Protein AF-A0A9E0BFS3-F1 (afdb_monomer_lite)

Radius of gyration: 20.6 Å; chains: 1; bounding box: 38×28×63 Å

Sequence (118 aa):
MRILHRYLGYFLTGMMAVYAVTGFIMTFRDTNFLKFDKTWERTVEPNLPGSALGEAIEQRRLKVTREDSTTIYFDNGQYDKASGKATFTTKEWPAYIEKLTDLHTSRTADPLFFMNVF

pLDDT: mean 89.1, std 5.03, range [60.28, 95.81]

Foldseek 3Di:
DVVVVVVVVVVVVVLVVLLVVLVVVVVQVVDLPQWDKDKDKDAFAAQDDQVCVCVRVVNPPWDFPDDDPAKTDTPFWIAGRHRSITIGIDTDHPPVSVVSNCLCVPDPVDPNVVSNVD

Secondary structure (DSSP, 8-state):
-HHHHHHHHHHHHHHHHHHHHHHHHHHTTTS-TT-EEEEEEEE--TT--HHHHHHHTT-TT--EEEE-SSEEEETTEEEETTT-EEEEEEEE--HHHHHHHHHHT--TTSTTGGGG--

Structure (mmCIF, N/CA/C/O backbone):
data_AF-A0A9E0BFS3-F1
#
_entry.id   AF-A0A9E0BFS3-F1
#
loop_
_atom_site.group_PDB
_atom_site.id
_atom_site.type_symbol
_atom_site.label_atom_id
_atom_site.label_alt_id
_atom_site.label_comp_id
_atom_site.label_asym_id
_atom_site.label_entity_id
_atom_site.label_seq_id
_atom_site.pdbx_PDB_ins_code
_atom_site.Cartn_x
_atom_site.Cartn_y
_atom_site.Cartn_z
_atom_site.occupancy
_atom_site.B_iso_or_equiv
_atom_site.auth_seq_id
_atom_site.auth_comp_id
_atom_site.auth_asym_id
_atom_site.auth_atom_id
_atom_site.pdbx_PDB_model_num
ATOM 1 N N . MET A 1 1 ? 20.248 12.381 -36.031 1.00 76.00 1 MET A N 1
ATOM 2 C CA . MET A 1 1 ? 18.834 11.932 -36.073 1.00 76.00 1 MET A CA 1
ATOM 3 C C . MET A 1 1 ? 18.650 10.422 -35.859 1.00 76.00 1 MET A C 1
ATOM 5 O O . MET A 1 1 ? 17.941 10.061 -34.933 1.00 76.00 1 MET A O 1
ATOM 9 N N . ARG A 1 2 ? 19.303 9.518 -36.616 1.00 88.88 2 ARG A N 1
ATOM 10 C CA . ARG A 1 2 ? 19.082 8.049 -36.508 1.00 88.88 2 ARG A CA 1
ATOM 11 C C . ARG A 1 2 ? 19.434 7.421 -35.147 1.00 88.88 2 ARG A C 1
ATOM 13 O O . ARG A 1 2 ? 18.714 6.552 -34.671 1.00 88.88 2 ARG A O 1
ATOM 20 N N . ILE A 1 3 ? 20.526 7.860 -34.519 1.00 93.88 3 ILE A N 1
ATOM 21 C CA . ILE A 1 3 ? 20.961 7.354 -33.203 1.00 93.88 3 ILE A CA 1
ATOM 22 C C . ILE A 1 3 ? 19.972 7.768 -32.104 1.00 93.88 3 ILE A C 1
ATOM 24 O O . ILE A 1 3 ? 19.563 6.928 -31.310 1.00 93.88 3 ILE A O 1
ATOM 28 N N . LEU A 1 4 ? 19.535 9.033 -32.116 1.00 93.88 4 LEU A N 1
ATOM 29 C CA . LEU A 1 4 ? 18.549 9.556 -31.168 1.00 93.88 4 LEU A CA 1
ATOM 30 C C . LEU A 1 4 ? 17.212 8.813 -31.281 1.00 93.88 4 LEU A C 1
ATOM 32 O O . LEU A 1 4 ? 16.691 8.361 -30.271 1.00 93.88 4 LEU A O 1
ATOM 36 N N . HIS A 1 5 ? 16.702 8.617 -32.504 1.00 94.50 5 HIS A N 1
ATOM 37 C CA . HIS A 1 5 ? 15.469 7.858 -32.736 1.00 94.50 5 HIS A CA 1
ATOM 38 C C . HIS A 1 5 ? 15.556 6.428 -32.187 1.00 94.50 5 HIS A C 1
ATOM 40 O O . HIS A 1 5 ? 14.609 5.940 -31.584 1.00 94.50 5 HIS A O 1
ATOM 46 N N . ARG A 1 6 ? 16.708 5.767 -32.344 1.00 94.75 6 ARG A N 1
ATOM 47 C CA . ARG A 1 6 ? 16.920 4.413 -31.826 1.00 94.75 6 ARG A CA 1
ATOM 48 C C . ARG A 1 6 ? 16.928 4.369 -30.295 1.00 94.75 6 ARG A C 1
ATOM 50 O O . ARG A 1 6 ? 16.275 3.505 -29.724 1.00 94.75 6 ARG A O 1
ATOM 57 N N . TYR A 1 7 ? 17.636 5.287 -29.635 1.00 95.81 7 TYR A N 1
ATOM 58 C CA . TYR A 1 7 ? 17.637 5.352 -28.168 1.00 95.81 7 TYR A CA 1
ATOM 59 C C . TYR A 1 7 ? 16.266 5.713 -27.606 1.00 95.81 7 TYR A C 1
ATOM 61 O O . TYR A 1 7 ? 15.835 5.104 -26.632 1.00 95.81 7 TYR A O 1
ATOM 69 N N . LEU A 1 8 ? 15.555 6.625 -28.269 1.00 92.75 8 LEU A N 1
ATOM 70 C CA . LEU A 1 8 ? 14.176 6.941 -27.932 1.00 92.75 8 LEU A CA 1
ATOM 71 C C . LEU A 1 8 ? 13.276 5.706 -28.101 1.00 92.75 8 LEU A C 1
ATOM 73 O O . LEU A 1 8 ? 12.537 5.365 -27.190 1.00 92.75 8 LEU A O 1
ATOM 77 N N . GLY A 1 9 ? 13.403 4.969 -29.207 1.00 92.50 9 GLY A N 1
ATOM 78 C CA . GLY A 1 9 ? 12.656 3.729 -29.433 1.00 92.50 9 GLY A CA 1
ATOM 79 C C . GLY A 1 9 ? 12.899 2.662 -28.360 1.00 92.50 9 GLY A C 1
ATOM 80 O O . GLY A 1 9 ? 11.944 2.059 -27.873 1.00 92.50 9 GLY A O 1
ATOM 81 N N . TYR A 1 10 ? 14.151 2.454 -27.937 1.00 94.50 10 TYR A N 1
ATOM 82 C CA . TYR A 1 10 ? 14.460 1.537 -26.831 1.00 94.50 10 TYR A CA 1
ATOM 83 C C . TYR A 1 10 ? 13.859 2.000 -25.504 1.00 94.50 10 TYR A C 1
ATOM 85 O O . TYR A 1 10 ? 13.322 1.176 -24.765 1.00 94.50 10 TYR A O 1
ATOM 93 N N . PHE A 1 11 ? 13.903 3.305 -25.227 1.00 91.69 11 PHE A N 1
ATOM 94 C CA . PHE A 1 11 ? 13.288 3.884 -24.038 1.00 91.69 11 PHE A CA 1
ATOM 95 C C . PHE A 1 11 ? 11.770 3.647 -24.015 1.00 91.69 11 PHE A C 1
ATOM 97 O O . PHE A 1 11 ? 11.266 3.072 -23.051 1.00 91.69 11 PHE A O 1
ATOM 104 N N . LEU A 1 12 ? 11.059 3.981 -25.100 1.00 90.69 12 LEU A N 1
ATOM 105 C CA . LEU A 1 12 ? 9.610 3.756 -25.199 1.00 90.69 12 LEU A CA 1
ATOM 106 C C . LEU A 1 12 ? 9.254 2.270 -25.096 1.00 90.69 12 LEU A C 1
ATOM 108 O O . LEU A 1 12 ? 8.293 1.914 -24.423 1.00 90.69 12 LEU A O 1
ATOM 112 N N . THR A 1 13 ? 10.035 1.387 -25.722 1.00 93.06 13 THR A N 1
ATOM 113 C CA . THR A 1 13 ? 9.778 -0.062 -25.655 1.00 93.06 13 THR A CA 1
ATOM 114 C C . THR A 1 13 ? 9.898 -0.583 -24.222 1.00 93.06 13 THR A C 1
ATOM 116 O O . THR A 1 13 ? 9.044 -1.343 -23.769 1.00 93.06 13 THR A O 1
ATOM 119 N N . GLY A 1 14 ? 10.931 -0.162 -23.484 1.00 91.25 14 GLY A N 1
ATOM 120 C CA . GLY A 1 14 ? 11.102 -0.551 -22.082 1.00 91.25 14 GLY A CA 1
ATOM 121 C C . GLY A 1 14 ? 9.976 -0.024 -21.191 1.00 91.25 14 GLY A C 1
ATOM 122 O O . GLY A 1 14 ? 9.461 -0.743 -20.340 1.00 91.25 14 GLY A O 1
ATOM 123 N N . MET A 1 15 ? 9.545 1.206 -21.435 1.00 89.56 15 MET A N 1
ATOM 124 C CA . MET A 1 15 ? 8.448 1.841 -20.715 1.00 89.56 15 MET A CA 1
ATOM 125 C C . MET A 1 15 ? 7.104 1.142 -20.962 1.00 89.56 15 MET A C 1
ATOM 127 O O . MET A 1 15 ? 6.400 0.807 -20.010 1.00 89.56 15 MET A O 1
ATOM 131 N N . MET A 1 16 ? 6.807 0.803 -22.219 1.00 90.81 16 MET A N 1
ATOM 132 C CA . MET A 1 16 ? 5.640 -0.003 -22.583 1.00 90.81 16 MET A CA 1
ATOM 133 C C . MET A 1 16 ? 5.671 -1.393 -21.945 1.00 90.81 16 MET A C 1
ATOM 135 O O . MET A 1 16 ? 4.639 -1.887 -21.493 1.00 90.81 16 MET A O 1
ATOM 139 N N . ALA A 1 17 ? 6.846 -2.021 -21.853 1.00 92.19 17 ALA A N 1
ATOM 140 C CA . ALA A 1 17 ? 6.987 -3.302 -21.168 1.00 92.19 17 ALA A CA 1
ATOM 141 C C . ALA A 1 17 ? 6.639 -3.188 -19.673 1.00 92.19 17 ALA A C 1
ATOM 143 O O . ALA A 1 17 ? 5.901 -4.026 -19.154 1.00 92.19 17 ALA A O 1
ATOM 144 N N . VAL A 1 18 ? 7.101 -2.132 -18.990 1.00 90.88 18 VAL A N 1
ATOM 145 C CA . VAL A 1 18 ? 6.713 -1.855 -17.596 1.00 90.88 18 VAL A CA 1
ATOM 146 C C . VAL A 1 18 ? 5.202 -1.659 -17.490 1.00 90.88 18 VAL A C 1
ATOM 148 O O . VAL A 1 18 ? 4.582 -2.254 -16.608 1.00 90.88 18 VAL A O 1
ATOM 151 N N . TYR A 1 19 ? 4.595 -0.890 -18.398 1.00 90.69 19 TYR A N 1
ATOM 152 C CA . TYR A 1 19 ? 3.155 -0.624 -18.390 1.00 90.69 19 TYR A CA 1
ATOM 153 C C . TYR A 1 19 ? 2.326 -1.900 -18.594 1.00 90.69 19 TYR A C 1
ATOM 155 O O . TYR A 1 19 ? 1.368 -2.146 -17.864 1.00 90.69 19 TYR A O 1
ATOM 163 N N . ALA A 1 20 ? 2.737 -2.771 -19.517 1.00 92.94 20 ALA A N 1
ATOM 164 C CA . ALA A 1 20 ? 2.080 -4.053 -19.755 1.00 92.94 20 ALA A CA 1
ATOM 165 C C . ALA A 1 20 ? 2.170 -4.989 -18.536 1.00 92.94 20 ALA A C 1
ATOM 167 O O . ALA A 1 20 ? 1.163 -5.562 -18.117 1.00 92.94 20 ALA A O 1
ATOM 168 N N . VAL A 1 21 ? 3.357 -5.117 -17.929 1.00 94.00 21 VAL A N 1
ATOM 169 C CA . VAL A 1 21 ? 3.564 -5.966 -16.741 1.00 94.00 21 VAL A CA 1
ATOM 170 C C . VAL A 1 21 ? 2.771 -5.443 -15.544 1.00 94.00 21 VAL A C 1
ATOM 172 O O . VAL A 1 21 ? 2.107 -6.211 -14.851 1.00 94.00 21 VAL A O 1
ATOM 175 N N . THR A 1 22 ? 2.802 -4.134 -15.305 1.00 93.62 22 THR A N 1
ATOM 176 C CA . THR A 1 22 ? 2.063 -3.510 -14.198 1.00 93.62 22 THR A CA 1
ATOM 177 C C . THR A 1 22 ? 0.554 -3.571 -14.415 1.00 93.62 22 THR A C 1
ATOM 179 O O . THR A 1 22 ? -0.168 -3.902 -13.479 1.00 93.62 22 THR A O 1
ATOM 182 N N . GLY A 1 23 ? 0.067 -3.375 -15.643 1.00 92.88 23 GLY A N 1
ATOM 183 C CA . GLY A 1 23 ? -1.344 -3.562 -15.992 1.00 92.88 23 GLY A CA 1
ATOM 184 C C . GLY A 1 23 ? -1.821 -5.003 -15.768 1.00 92.88 23 GLY A C 1
ATOM 185 O O . GLY A 1 23 ? -2.898 -5.229 -15.207 1.00 92.88 23 GLY A O 1
ATOM 186 N N . PHE A 1 24 ? -0.987 -5.990 -16.112 1.00 95.00 24 PHE A N 1
ATOM 187 C CA . PHE A 1 24 ? -1.250 -7.395 -15.797 1.00 95.00 24 PHE A CA 1
ATOM 188 C C . PHE A 1 24 ? -1.351 -7.627 -14.283 1.00 95.00 24 PHE A C 1
ATOM 190 O O . PHE A 1 24 ? -2.336 -8.196 -13.817 1.00 95.00 24 PHE A O 1
ATOM 197 N N . ILE A 1 25 ? -0.390 -7.130 -13.496 1.00 94.94 25 ILE A N 1
ATOM 198 C CA . ILE A 1 25 ? -0.416 -7.243 -12.027 1.00 94.94 25 ILE A CA 1
ATOM 199 C C . ILE A 1 25 ? -1.678 -6.583 -11.447 1.00 94.94 25 ILE A C 1
ATOM 201 O O . ILE A 1 25 ? -2.355 -7.173 -10.603 1.00 94.94 25 ILE A O 1
ATOM 205 N N . MET A 1 26 ? -2.048 -5.396 -11.934 1.00 93.75 26 MET A N 1
ATOM 206 C CA . MET A 1 26 ? -3.231 -4.673 -11.464 1.00 93.75 26 MET A CA 1
ATOM 207 C C . MET A 1 26 ? -4.558 -5.358 -11.792 1.00 93.75 26 MET A C 1
ATOM 209 O O . MET A 1 26 ? -5.530 -5.148 -11.065 1.00 93.75 26 MET A O 1
ATOM 213 N N . THR A 1 27 ? -4.611 -6.218 -12.813 1.00 94.56 27 THR A N 1
ATOM 214 C CA . THR A 1 27 ? -5.794 -7.058 -13.085 1.00 94.56 27 THR A CA 1
ATOM 215 C C . THR A 1 27 ? -6.127 -7.952 -11.883 1.00 94.56 27 THR A C 1
ATOM 217 O O . THR A 1 27 ? -7.289 -8.254 -11.629 1.00 94.56 27 THR A O 1
ATOM 220 N N . PHE A 1 28 ? -5.120 -8.304 -11.078 1.00 94.44 28 PHE A N 1
ATOM 221 C CA . PHE A 1 28 ? -5.252 -9.129 -9.880 1.00 94.44 28 PHE A CA 1
ATOM 222 C C . PHE A 1 28 ? -5.213 -8.327 -8.568 1.00 94.44 28 PHE A C 1
ATOM 224 O O . PHE A 1 28 ? -5.047 -8.927 -7.502 1.00 94.44 28 PHE A O 1
ATOM 231 N N . ARG A 1 29 ? -5.386 -6.995 -8.602 1.00 90.75 29 ARG A N 1
ATOM 232 C CA . ARG A 1 29 ? -5.262 -6.119 -7.416 1.00 90.75 29 ARG A CA 1
ATOM 233 C C . ARG A 1 29 ? -6.191 -6.471 -6.260 1.00 90.75 29 ARG A C 1
ATOM 235 O O . ARG A 1 29 ? -5.834 -6.226 -5.115 1.00 90.75 29 ARG A O 1
ATOM 242 N N . ASP A 1 30 ? -7.345 -7.066 -6.538 1.00 90.19 30 ASP A N 1
ATOM 243 C CA . ASP A 1 30 ? -8.322 -7.454 -5.513 1.00 90.19 30 ASP A CA 1
ATOM 244 C C . ASP A 1 30 ? -8.100 -8.890 -4.999 1.00 90.19 30 ASP A C 1
ATOM 246 O O . ASP A 1 30 ? -8.821 -9.368 -4.128 1.00 90.19 30 ASP A O 1
ATOM 250 N N . THR A 1 31 ? -7.075 -9.581 -5.505 1.00 92.81 31 THR A N 1
ATOM 251 C CA . THR A 1 31 ? -6.689 -10.934 -5.081 1.00 92.81 31 THR A CA 1
ATOM 252 C C . THR A 1 31 ? -5.453 -10.907 -4.174 1.00 92.81 31 THR A C 1
ATOM 254 O O . THR A 1 31 ? -4.875 -9.849 -3.909 1.00 92.81 31 THR A O 1
ATOM 257 N N . ASN A 1 32 ? -5.011 -12.086 -3.724 1.00 92.44 32 ASN A N 1
ATOM 258 C CA . ASN A 1 32 ? -3.762 -12.270 -2.973 1.00 92.44 32 ASN A CA 1
ATOM 259 C C . ASN A 1 32 ? -2.528 -12.463 -3.878 1.00 92.44 32 ASN A C 1
ATOM 261 O O . ASN A 1 32 ? -1.464 -12.848 -3.397 1.00 92.44 32 ASN A O 1
ATOM 265 N N . PHE A 1 33 ? -2.652 -12.221 -5.185 1.00 94.19 33 PHE A N 1
ATOM 266 C CA . PHE A 1 33 ? -1.566 -12.396 -6.145 1.00 94.19 33 PHE A CA 1
ATOM 267 C C . PHE A 1 33 ? -0.372 -11.480 -5.833 1.00 94.19 33 PHE A C 1
ATOM 269 O O . PHE A 1 33 ? -0.511 -10.257 -5.798 1.00 94.19 33 PHE A O 1
ATOM 276 N N . LEU A 1 34 ? 0.801 -12.090 -5.615 1.00 93.94 34 LEU A N 1
ATOM 277 C CA . LEU A 1 34 ? 2.072 -11.429 -5.272 1.00 93.94 34 LEU A CA 1
ATOM 278 C C . LEU A 1 34 ? 2.036 -10.560 -4.004 1.00 93.94 34 LEU A C 1
ATOM 280 O O . LEU A 1 34 ? 2.940 -9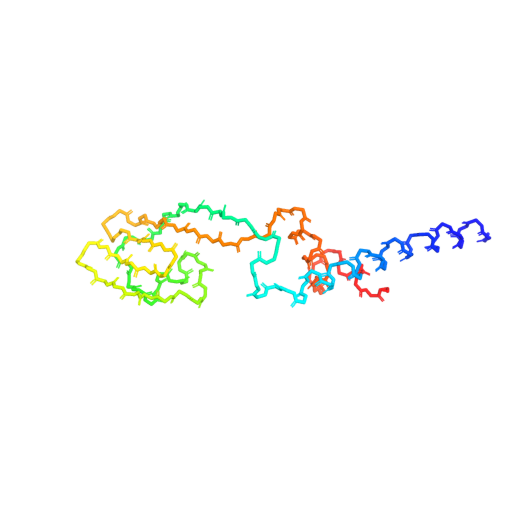.754 -3.795 1.00 93.94 34 LEU A O 1
ATOM 284 N N . LYS A 1 35 ? 1.011 -10.702 -3.161 1.00 94.69 35 LYS A N 1
ATOM 285 C CA . LYS A 1 35 ? 0.906 -9.967 -1.899 1.00 94.69 35 LYS A CA 1
ATOM 286 C C . LYS A 1 35 ? 1.481 -10.775 -0.747 1.00 94.69 35 LYS A C 1
ATOM 288 O O . LYS A 1 35 ? 1.345 -11.996 -0.707 1.00 94.69 35 LYS A O 1
ATOM 293 N N . PHE A 1 36 ? 2.058 -10.071 0.215 1.00 93.62 36 PHE A N 1
ATOM 294 C CA . PHE A 1 36 ? 2.628 -10.645 1.427 1.00 93.62 36 PHE A CA 1
ATOM 295 C C . PHE A 1 36 ? 1.933 -10.074 2.655 1.00 93.62 36 PHE A C 1
ATOM 297 O O . PHE A 1 36 ? 1.383 -8.972 2.613 1.00 93.62 36 PHE A O 1
ATOM 304 N N . ASP A 1 37 ? 1.952 -10.847 3.737 1.00 92.94 37 ASP A N 1
ATOM 305 C CA . ASP A 1 37 ? 1.422 -10.406 5.019 1.00 92.94 37 ASP A CA 1
ATOM 306 C C . ASP A 1 37 ? 2.346 -9.358 5.633 1.00 92.94 37 ASP A C 1
ATOM 308 O O . ASP A 1 37 ? 3.547 -9.579 5.800 1.00 92.94 37 ASP A O 1
ATOM 312 N N . LYS A 1 38 ? 1.765 -8.211 5.972 1.00 90.88 38 LYS A N 1
ATOM 313 C CA . LYS A 1 38 ? 2.440 -7.104 6.631 1.00 90.88 38 LYS A CA 1
ATOM 314 C C . LYS A 1 38 ? 1.652 -6.729 7.871 1.00 90.88 38 LYS A C 1
ATOM 316 O O . LYS A 1 38 ? 0.487 -6.344 7.794 1.00 90.88 38 LYS A O 1
ATOM 321 N N . THR A 1 39 ? 2.291 -6.885 9.020 1.00 92.38 39 THR A N 1
ATOM 322 C CA . THR A 1 39 ? 1.697 -6.529 10.306 1.00 92.38 39 THR A CA 1
ATOM 323 C C . THR A 1 39 ? 2.023 -5.083 10.631 1.00 92.38 39 THR A C 1
ATOM 325 O O . THR A 1 39 ? 3.174 -4.655 10.551 1.00 92.38 39 THR A O 1
ATOM 328 N N . TRP A 1 40 ? 0.993 -4.349 11.015 1.00 90.62 40 TRP A N 1
ATOM 329 C CA . TRP A 1 40 ? 1.046 -2.960 11.409 1.00 90.62 40 TRP A CA 1
ATOM 330 C C . TRP A 1 40 ? 0.700 -2.832 12.882 1.00 90.62 40 TRP A C 1
ATOM 332 O O . TRP A 1 40 ? -0.242 -3.456 13.374 1.00 90.62 40 TRP A O 1
ATOM 342 N N . GLU A 1 41 ? 1.442 -1.970 13.563 1.00 92.19 41 GLU A N 1
ATOM 343 C CA . GLU A 1 41 ? 1.078 -1.459 14.875 1.00 92.19 41 GLU A CA 1
ATOM 344 C C . GLU A 1 41 ? 0.922 0.054 14.751 1.00 92.19 41 GLU A C 1
ATOM 346 O O . GLU A 1 41 ? 1.868 0.753 14.384 1.00 92.19 41 GLU A O 1
ATOM 351 N N . ARG A 1 42 ? -0.284 0.559 15.005 1.00 89.31 42 ARG A N 1
ATOM 352 C CA . ARG A 1 42 ? -0.593 1.989 14.970 1.00 89.31 42 ARG A CA 1
ATOM 353 C C . ARG A 1 42 ? -1.206 2.398 16.297 1.00 89.31 42 ARG A C 1
ATOM 355 O O . ARG A 1 42 ? -2.086 1.714 16.807 1.00 89.31 42 ARG A O 1
ATOM 362 N N . THR A 1 43 ? -0.765 3.525 16.833 1.00 91.00 43 THR A N 1
ATOM 363 C CA . THR A 1 43 ? -1.384 4.131 18.013 1.00 91.00 43 THR A CA 1
ATOM 364 C C . THR A 1 43 ? -2.255 5.288 17.549 1.00 91.00 43 THR A C 1
ATOM 366 O O . THR A 1 43 ? -1.766 6.192 16.876 1.00 91.00 43 THR A O 1
ATOM 369 N N . VAL A 1 44 ? -3.538 5.234 17.887 1.00 88.25 44 VAL A N 1
ATOM 370 C CA . VAL A 1 44 ? -4.549 6.257 17.589 1.00 88.25 44 VAL A CA 1
ATOM 371 C C . VAL A 1 44 ? -5.181 6.746 18.892 1.00 88.25 44 VAL A C 1
ATOM 373 O O . VAL A 1 44 ? -4.781 6.319 19.977 1.00 88.25 44 VAL A O 1
ATOM 376 N N . GLU A 1 45 ? -6.149 7.659 18.811 1.00 86.75 45 GLU A N 1
ATOM 377 C CA . GLU A 1 45 ? -6.824 8.167 20.006 1.00 86.75 45 GLU A CA 1
ATOM 378 C C . GLU A 1 45 ? -7.458 7.022 20.823 1.00 86.75 45 GLU A C 1
ATOM 380 O O . GLU A 1 45 ? -8.045 6.102 20.240 1.00 86.75 45 GLU A O 1
ATOM 385 N N . PRO A 1 46 ? -7.334 7.032 22.163 1.00 85.94 46 PRO A N 1
ATOM 386 C CA . PRO A 1 46 ? -8.022 6.078 23.025 1.00 85.94 46 PRO A CA 1
ATOM 387 C C . PRO A 1 46 ? -9.544 6.220 22.924 1.00 85.94 46 PRO A C 1
ATOM 389 O O . PRO A 1 46 ? -10.069 7.311 22.711 1.00 85.94 46 PRO A O 1
ATOM 392 N N . ASN A 1 47 ? -10.258 5.119 23.153 1.00 86.25 47 ASN A N 1
ATOM 393 C CA . ASN A 1 47 ? -11.719 5.063 23.197 1.00 86.25 47 ASN A CA 1
ATOM 394 C C . ASN A 1 47 ? -12.434 5.556 21.917 1.00 86.25 47 ASN A C 1
ATOM 396 O O . ASN A 1 47 ? -13.514 6.148 21.987 1.00 86.25 47 ASN A O 1
ATOM 400 N N . LEU A 1 48 ? -11.858 5.294 20.739 1.00 83.88 48 LEU A N 1
ATOM 401 C CA . LEU A 1 48 ? -12.520 5.577 19.464 1.00 83.88 48 LEU A CA 1
ATOM 402 C C . LEU A 1 48 ? -13.697 4.614 19.224 1.00 83.88 48 LEU A C 1
ATOM 404 O O . LEU A 1 48 ? -13.548 3.402 19.419 1.00 83.88 48 LEU A O 1
ATOM 408 N N . PRO A 1 49 ? -14.856 5.109 18.744 1.00 82.62 49 PRO A N 1
ATOM 409 C CA . PRO A 1 49 ? -15.927 4.238 18.277 1.00 82.62 49 PRO A CA 1
ATOM 410 C C . PRO A 1 49 ? -15.485 3.505 17.004 1.00 82.62 49 PRO A C 1
ATOM 412 O O . PRO A 1 49 ? -14.752 4.057 16.180 1.00 82.62 49 PRO A O 1
ATOM 415 N N . GLY A 1 50 ? -15.978 2.282 16.791 1.00 77.69 50 GLY A N 1
ATOM 416 C CA . GLY A 1 50 ? -15.603 1.460 15.631 1.00 77.69 50 GLY A CA 1
ATOM 417 C C . GLY A 1 50 ? -15.809 2.140 14.267 1.00 77.69 50 GLY A C 1
ATOM 418 O O . GLY A 1 50 ? -15.075 1.854 13.324 1.00 77.69 50 GLY A O 1
ATOM 419 N N . SER A 1 51 ? -16.746 3.091 14.168 1.00 80.12 51 SER A N 1
ATOM 420 C CA . SER A 1 51 ? -16.974 3.906 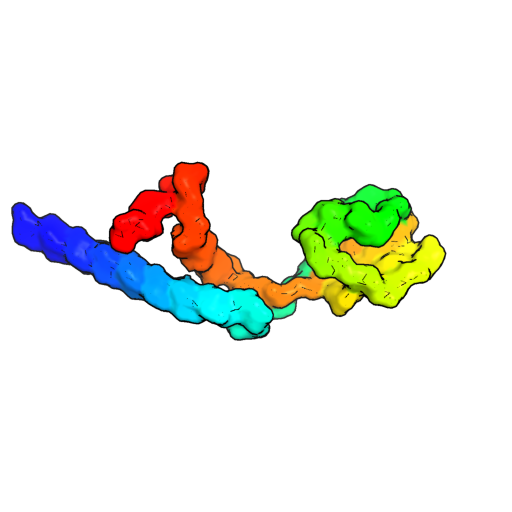12.967 1.00 80.12 51 SER A CA 1
ATOM 421 C C . SER A 1 51 ? -15.843 4.896 12.665 1.00 80.12 51 SER A C 1
ATOM 423 O O . SER A 1 51 ? -15.560 5.143 11.499 1.00 80.12 51 SER A O 1
ATOM 425 N N . ALA A 1 52 ? -15.199 5.453 13.696 1.00 84.25 52 ALA A N 1
ATOM 426 C CA . ALA A 1 52 ? -14.082 6.393 13.560 1.00 84.25 52 ALA A CA 1
ATOM 427 C C . ALA A 1 52 ? -12.725 5.673 13.506 1.00 84.25 52 ALA A C 1
ATOM 429 O O . ALA A 1 52 ? -11.766 6.191 12.937 1.00 84.25 52 ALA A O 1
ATOM 430 N N . LEU A 1 53 ? -12.651 4.449 14.043 1.00 85.50 53 LEU A N 1
ATOM 431 C CA . LEU A 1 53 ? -11.435 3.637 14.037 1.00 85.50 53 LEU A CA 1
ATOM 432 C C . LEU A 1 53 ? -10.910 3.390 12.616 1.00 85.50 53 LEU A C 1
ATOM 434 O O . LEU A 1 53 ? -9.709 3.494 12.386 1.00 85.50 53 LEU A O 1
ATOM 438 N N . GLY A 1 54 ? -11.801 3.095 11.662 1.00 84.88 54 GLY A N 1
ATOM 439 C CA . GLY A 1 54 ? -11.421 2.856 10.267 1.00 84.88 54 GLY A CA 1
ATOM 440 C C . GLY A 1 54 ? -10.737 4.060 9.616 1.00 84.88 54 GLY A C 1
ATOM 441 O O . GLY A 1 54 ? -9.751 3.891 8.906 1.00 84.88 54 GLY A O 1
ATOM 442 N N . GLU A 1 55 ? -11.205 5.277 9.893 1.00 86.44 55 GLU A N 1
ATOM 443 C CA . GLU A 1 55 ? -10.561 6.502 9.409 1.00 86.44 55 GLU A CA 1
ATOM 444 C C . GLU A 1 55 ? -9.225 6.746 10.120 1.00 86.44 55 GLU A C 1
ATOM 446 O O . GLU A 1 55 ? -8.219 7.001 9.460 1.00 86.44 55 GLU A O 1
ATOM 451 N N . ALA A 1 56 ? -9.186 6.556 11.442 1.00 85.50 56 ALA A N 1
ATOM 452 C CA . ALA A 1 56 ? -7.995 6.777 12.258 1.00 85.50 56 ALA A CA 1
ATOM 453 C C . ALA A 1 56 ? -6.812 5.864 11.883 1.00 85.50 56 ALA A C 1
ATOM 455 O O . ALA A 1 56 ? -5.659 6.282 11.967 1.00 85.50 56 ALA A O 1
ATOM 456 N N . ILE A 1 57 ? -7.075 4.626 11.448 1.00 86.62 57 ILE A N 1
ATOM 457 C CA . ILE A 1 57 ? -6.028 3.698 10.984 1.00 86.62 57 ILE A CA 1
ATOM 458 C C . ILE A 1 57 ? -5.868 3.671 9.454 1.00 86.62 57 ILE A C 1
ATOM 460 O O . ILE A 1 57 ? -5.154 2.814 8.937 1.00 86.62 57 ILE A O 1
ATOM 464 N N . GLU A 1 58 ? -6.508 4.604 8.737 1.00 85.25 58 GLU A N 1
ATOM 465 C CA . GLU A 1 58 ? -6.514 4.729 7.267 1.00 85.25 58 GLU A CA 1
ATOM 466 C C . GLU A 1 58 ? -7.111 3.519 6.516 1.00 85.25 58 GLU A C 1
ATOM 468 O O . GLU A 1 58 ? -6.897 3.326 5.316 1.00 85.25 58 GLU A O 1
ATOM 473 N N . GLN A 1 59 ? -7.932 2.715 7.190 1.00 84.75 59 GLN A N 1
ATOM 474 C CA . GLN A 1 59 ? -8.610 1.557 6.622 1.00 84.75 59 GLN A CA 1
ATOM 475 C C . GLN A 1 59 ? -10.071 1.887 6.277 1.00 84.75 59 GLN A C 1
ATOM 477 O O . GLN A 1 59 ? -11.005 1.636 7.037 1.00 84.75 59 GLN A O 1
ATOM 482 N N . ARG A 1 60 ? -10.285 2.389 5.053 1.00 76.06 60 ARG A N 1
ATOM 483 C CA . ARG A 1 60 ? -11.601 2.846 4.546 1.00 76.06 60 ARG A CA 1
ATOM 484 C C . ARG A 1 60 ? -12.728 1.805 4.585 1.00 76.06 60 ARG A C 1
ATOM 486 O O . ARG A 1 60 ? -13.895 2.173 4.529 1.00 76.06 60 ARG A O 1
ATOM 493 N N . ARG A 1 61 ? -12.399 0.511 4.596 1.00 78.31 61 ARG A N 1
ATOM 494 C CA . ARG A 1 61 ? -13.363 -0.608 4.591 1.00 78.31 61 ARG A CA 1
ATOM 495 C C . ARG A 1 61 ? -13.187 -1.503 5.816 1.00 78.31 61 ARG A C 1
ATOM 497 O O . ARG A 1 61 ? -13.221 -2.725 5.700 1.00 78.31 61 ARG A O 1
ATOM 504 N N . LEU A 1 62 ? -12.925 -0.908 6.977 1.00 84.12 62 LEU A N 1
ATOM 505 C CA . LEU A 1 62 ? -12.853 -1.662 8.221 1.00 84.12 62 LEU A CA 1
ATOM 506 C C . LEU A 1 62 ? -14.244 -2.179 8.601 1.00 84.12 62 LEU A C 1
ATOM 508 O O . LEU A 1 62 ? -15.201 -1.411 8.693 1.00 84.12 62 LEU A O 1
ATOM 512 N N . LYS A 1 63 ? -14.349 -3.490 8.820 1.00 83.81 63 LYS A N 1
ATOM 513 C CA . LYS A 1 63 ? -15.563 -4.141 9.304 1.00 83.81 63 LYS A CA 1
ATOM 514 C C . LYS A 1 63 ? -15.308 -4.657 10.712 1.00 83.81 63 LYS A C 1
ATOM 516 O O . LYS A 1 63 ? -14.479 -5.542 10.909 1.00 83.81 63 LYS A O 1
ATOM 521 N N . VAL A 1 64 ? -16.013 -4.082 11.682 1.00 87.00 64 VAL A N 1
ATOM 522 C CA . VAL A 1 64 ? -15.972 -4.544 13.071 1.00 87.00 64 VAL A CA 1
ATOM 523 C C . VAL A 1 64 ? -16.755 -5.848 13.168 1.00 87.00 64 VAL A C 1
ATOM 525 O O . VAL A 1 64 ? -17.926 -5.909 12.795 1.00 87.00 64 VAL A O 1
ATOM 528 N N . THR A 1 65 ? -16.094 -6.893 13.651 1.00 86.50 65 THR A N 1
ATOM 529 C CA . THR A 1 65 ? -16.671 -8.234 13.804 1.00 86.50 65 THR A CA 1
ATOM 530 C C . THR A 1 65 ? -17.222 -8.412 15.214 1.00 86.50 65 THR A C 1
ATOM 532 O O . THR A 1 65 ? -18.266 -9.035 15.403 1.00 86.50 65 THR A O 1
ATOM 535 N N . ARG A 1 66 ? -16.525 -7.855 16.211 1.00 85.12 66 ARG A N 1
ATOM 536 C CA . ARG A 1 66 ? -16.900 -7.927 17.621 1.00 85.12 66 ARG A CA 1
ATOM 537 C C . ARG A 1 66 ? -16.372 -6.714 18.373 1.00 85.12 66 ARG A C 1
ATOM 539 O O . ARG A 1 66 ? -15.256 -6.267 18.139 1.00 85.12 66 ARG A O 1
ATOM 546 N N . GLU A 1 67 ? -17.155 -6.225 19.319 1.00 87.88 67 GLU A N 1
ATOM 547 C CA . GLU A 1 67 ? -16.761 -5.133 20.198 1.00 87.88 67 GLU A CA 1
ATOM 548 C C . GLU A 1 67 ? -17.001 -5.537 21.652 1.00 87.88 67 GLU A C 1
ATOM 550 O O . GLU A 1 67 ? -18.131 -5.819 22.045 1.00 87.88 67 GLU A O 1
ATOM 555 N N . ASP A 1 68 ? -15.925 -5.578 22.437 1.00 86.12 68 ASP A N 1
ATOM 556 C CA . ASP A 1 68 ? -15.968 -5.779 23.882 1.00 86.12 68 ASP A CA 1
ATOM 557 C C . ASP A 1 68 ? -15.782 -4.425 24.609 1.00 86.12 68 ASP A C 1
ATOM 559 O O . ASP A 1 68 ? -15.570 -3.367 23.997 1.00 86.12 68 ASP A O 1
ATOM 563 N N . SER A 1 69 ? -15.856 -4.433 25.944 1.00 82.31 69 SER A N 1
ATOM 564 C CA . SER A 1 69 ? -15.688 -3.225 26.768 1.00 82.31 69 SER A CA 1
ATOM 565 C C . SER A 1 69 ? -14.290 -2.606 26.651 1.00 82.31 69 SER A C 1
ATOM 567 O O . SER A 1 69 ? -14.157 -1.390 26.756 1.00 82.31 69 SER A O 1
ATOM 569 N N . THR A 1 70 ? -13.264 -3.420 26.392 1.00 85.69 70 THR A N 1
ATOM 570 C CA . THR A 1 70 ? -11.854 -2.998 26.329 1.00 85.69 70 THR A CA 1
ATOM 571 C C . THR A 1 70 ? -11.254 -3.045 24.928 1.00 85.69 70 THR A C 1
ATOM 573 O O . THR A 1 70 ? -10.313 -2.307 24.648 1.00 85.69 70 THR A O 1
ATOM 576 N N . THR A 1 71 ? -11.771 -3.892 24.035 1.00 88.44 71 THR A N 1
ATOM 577 C CA . THR A 1 71 ? -11.112 -4.201 22.758 1.00 88.44 71 THR A CA 1
ATOM 578 C C . THR A 1 71 ? -12.133 -4.295 21.628 1.00 88.44 71 THR A C 1
ATOM 580 O O . THR A 1 71 ? -13.205 -4.875 21.788 1.00 88.44 71 THR A O 1
ATOM 583 N N . ILE A 1 72 ? -11.798 -3.719 20.476 1.00 88.12 72 ILE A N 1
ATOM 584 C CA . ILE A 1 72 ? -12.544 -3.851 19.224 1.00 88.12 72 ILE A CA 1
ATOM 585 C C . ILE A 1 72 ? -11.807 -4.853 18.342 1.00 88.12 72 ILE A C 1
ATOM 587 O O . ILE A 1 72 ? -10.631 -4.665 18.039 1.00 88.12 72 ILE A O 1
ATOM 591 N N . TYR A 1 73 ? -12.504 -5.893 17.904 1.00 89.44 73 TYR A N 1
ATOM 592 C CA . TYR A 1 73 ? -12.008 -6.881 16.954 1.00 89.44 73 TYR A CA 1
ATOM 593 C C . TYR A 1 73 ? -12.627 -6.641 15.581 1.00 89.44 73 TYR A C 1
ATOM 595 O O . TYR A 1 73 ? -13.835 -6.432 15.435 1.00 89.44 73 TYR A O 1
ATOM 603 N N . PHE A 1 74 ? -11.793 -6.711 14.557 1.00 90.44 74 PHE A N 1
ATOM 604 C CA . PHE A 1 74 ? -12.184 -6.554 13.165 1.00 90.44 74 PHE A CA 1
ATOM 605 C C . PHE A 1 74 ? -11.480 -7.613 12.314 1.00 90.44 74 PHE A C 1
ATOM 607 O O . PHE A 1 74 ? -10.544 -8.265 12.774 1.00 90.44 74 PHE A O 1
ATOM 614 N N . ASP A 1 75 ? -11.934 -7.803 11.075 1.00 85.69 75 ASP A N 1
ATOM 615 C CA . ASP A 1 75 ? -11.579 -8.978 10.258 1.00 85.69 75 ASP A CA 1
ATOM 616 C C . ASP A 1 75 ? -10.063 -9.231 10.117 1.00 85.69 75 ASP A C 1
ATOM 618 O O . ASP A 1 75 ? -9.635 -10.372 9.954 1.00 85.69 75 ASP A O 1
ATOM 622 N N . ASN A 1 76 ? -9.244 -8.180 10.184 1.00 88.31 76 ASN A N 1
ATOM 623 C CA . ASN A 1 76 ? -7.798 -8.245 10.002 1.00 88.31 76 ASN A CA 1
ATOM 624 C C . ASN A 1 76 ? -6.975 -7.800 11.223 1.00 88.31 76 ASN A C 1
ATOM 626 O O . ASN A 1 76 ? -5.770 -7.591 11.084 1.00 88.31 76 ASN A O 1
ATOM 630 N N . GLY A 1 77 ? -7.580 -7.646 12.406 1.00 90.31 77 GLY A N 1
ATOM 631 C CA . GLY A 1 77 ? -6.843 -7.211 13.591 1.00 90.31 77 GLY A CA 1
ATOM 632 C C . GLY A 1 77 ? -7.693 -6.854 14.806 1.00 90.31 77 GLY A C 1
ATOM 633 O O . GLY A 1 77 ? -8.867 -7.206 14.921 1.00 90.31 77 GLY A O 1
ATOM 634 N N . GLN A 1 78 ? -7.060 -6.153 15.741 1.00 91.56 78 GLN A N 1
ATOM 635 C CA . GLN A 1 78 ? -7.673 -5.713 16.986 1.00 91.56 78 GLN A CA 1
ATOM 636 C C . GLN A 1 78 ? -7.200 -4.316 17.383 1.00 91.56 78 GLN A C 1
ATOM 638 O O . GLN A 1 78 ? -6.094 -3.891 17.048 1.00 91.56 78 GLN A O 1
ATOM 643 N N . TYR A 1 79 ? -8.040 -3.618 18.133 1.00 91.75 79 TYR A N 1
ATOM 644 C CA . TYR A 1 79 ? -7.775 -2.302 18.691 1.00 91.75 79 TYR A CA 1
ATOM 645 C C . TYR A 1 79 ? -8.120 -2.282 20.175 1.00 91.75 79 TYR A C 1
ATOM 647 O O . TYR A 1 79 ? -9.218 -2.662 20.574 1.00 91.75 79 TYR A O 1
ATOM 655 N N . ASP A 1 80 ? -7.183 -1.828 20.993 1.00 91.88 80 ASP A N 1
ATOM 656 C CA . ASP A 1 80 ? -7.353 -1.665 22.428 1.00 91.88 80 ASP A CA 1
ATOM 657 C C . ASP A 1 80 ? -7.826 -0.236 22.747 1.00 91.88 80 ASP A C 1
ATOM 659 O O . ASP A 1 80 ? -7.136 0.745 22.461 1.00 91.88 80 ASP A O 1
ATOM 663 N N . LYS A 1 81 ? -9.014 -0.118 23.355 1.00 86.69 81 LYS A N 1
ATOM 664 C CA . LYS A 1 81 ? -9.657 1.166 23.674 1.00 86.69 81 LYS A CA 1
ATOM 665 C C . LYS A 1 81 ? -8.942 1.932 24.787 1.00 86.69 81 LYS A C 1
ATOM 667 O O . LYS A 1 81 ? -9.056 3.153 24.829 1.00 86.69 81 LYS A O 1
ATOM 672 N N . ALA A 1 82 ? -8.243 1.247 25.692 1.00 87.06 82 ALA A N 1
ATOM 673 C CA . ALA A 1 82 ? -7.591 1.875 26.839 1.00 87.06 82 ALA A CA 1
ATOM 674 C C . ALA A 1 82 ? -6.250 2.508 26.448 1.00 87.06 82 ALA A C 1
ATOM 676 O O . ALA A 1 82 ? -5.940 3.623 26.858 1.00 87.06 82 ALA A O 1
ATOM 677 N N . SER A 1 83 ? -5.466 1.796 25.640 1.00 86.38 83 SER A N 1
ATOM 678 C CA . SER A 1 83 ? -4.145 2.234 25.177 1.00 86.38 83 SER A CA 1
ATOM 679 C C . SER A 1 83 ? -4.176 2.986 23.846 1.00 86.38 83 SER A C 1
ATOM 681 O O . SER A 1 83 ? -3.213 3.675 23.518 1.00 86.38 83 SER A O 1
ATOM 683 N N . GLY A 1 84 ? -5.249 2.845 23.063 1.00 87.94 84 GLY A N 1
ATOM 684 C CA . GLY A 1 84 ? -5.324 3.376 21.704 1.00 87.94 84 GLY A CA 1
ATOM 685 C C . GLY A 1 84 ? -4.496 2.577 20.686 1.00 87.94 84 GLY A C 1
ATOM 686 O O . GLY A 1 84 ? -4.313 3.029 19.556 1.00 87.94 84 GLY A O 1
ATOM 687 N N . LYS A 1 85 ? -3.966 1.400 21.054 1.00 90.56 85 LYS A N 1
ATOM 688 C CA . LYS A 1 85 ? -3.116 0.587 20.173 1.00 90.56 85 LYS A CA 1
ATOM 689 C C . LYS A 1 85 ? -3.961 -0.302 19.259 1.00 90.56 85 LYS A C 1
ATOM 691 O O . LYS A 1 85 ? -4.703 -1.161 19.729 1.00 90.56 85 LYS A O 1
ATOM 696 N N . ALA A 1 86 ? -3.797 -0.139 17.951 1.00 90.75 86 ALA A N 1
ATOM 697 C CA . ALA A 1 86 ? -4.312 -1.028 16.918 1.00 90.75 86 ALA A CA 1
ATOM 698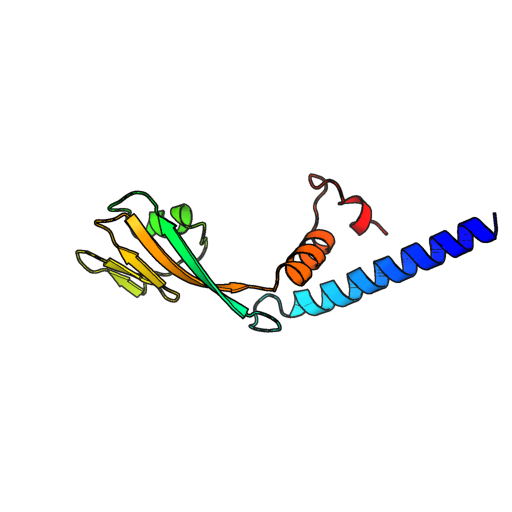 C C . ALA A 1 86 ? -3.189 -1.919 16.369 1.00 90.75 86 ALA A C 1
ATOM 700 O O . ALA A 1 86 ? -2.154 -1.418 15.926 1.00 90.75 86 ALA A O 1
ATOM 701 N N . THR A 1 87 ? -3.417 -3.230 16.346 1.00 92.38 87 THR A N 1
ATOM 702 C CA . THR A 1 87 ? -2.537 -4.213 15.703 1.00 92.38 87 THR A CA 1
ATOM 703 C C . THR A 1 87 ? -3.335 -4.967 14.651 1.00 92.38 87 THR A C 1
ATOM 705 O O . THR A 1 87 ? -4.354 -5.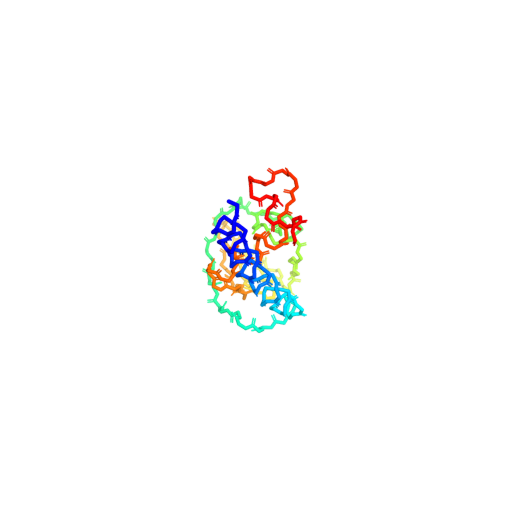583 14.966 1.00 92.38 87 THR A O 1
ATOM 708 N N . PHE A 1 88 ? -2.886 -4.924 13.400 1.00 92.00 88 PHE A N 1
ATOM 709 C CA . PHE A 1 88 ? -3.595 -5.544 12.284 1.00 92.00 88 PHE A CA 1
ATOM 710 C C . PHE A 1 88 ? -2.642 -6.002 11.186 1.00 92.00 88 PHE A C 1
ATOM 712 O O . PHE A 1 88 ? -1.545 -5.472 11.042 1.00 92.00 88 PHE A O 1
ATOM 719 N N . THR A 1 89 ? -3.064 -6.982 10.395 1.00 92.50 89 THR A N 1
ATOM 720 C CA . THR A 1 89 ? -2.275 -7.525 9.287 1.00 92.50 89 THR A CA 1
ATOM 721 C C . THR A 1 89 ? -2.989 -7.249 7.974 1.00 92.50 89 THR A C 1
ATOM 723 O O . THR A 1 89 ? -4.155 -7.591 7.801 1.00 92.50 89 THR A O 1
ATOM 726 N N . THR A 1 90 ? -2.302 -6.623 7.027 1.00 90.94 90 THR A N 1
ATOM 727 C CA . THR A 1 90 ? -2.798 -6.415 5.663 1.00 90.94 90 THR A CA 1
ATOM 728 C C . THR A 1 90 ? -1.979 -7.237 4.682 1.00 90.94 90 THR A C 1
ATOM 730 O O . THR A 1 90 ? -0.805 -7.534 4.907 1.00 90.94 90 THR A O 1
ATOM 733 N N . LYS A 1 91 ? -2.613 -7.621 3.571 1.00 92.44 91 LYS A N 1
ATOM 734 C CA . LYS A 1 91 ? -1.914 -8.186 2.419 1.00 92.44 91 LYS A CA 1
ATOM 735 C C . LYS A 1 91 ? -1.604 -7.060 1.448 1.00 92.44 91 LYS A C 1
ATOM 737 O O . LYS A 1 91 ? -2.518 -6.494 0.849 1.00 92.44 91 LYS A O 1
ATOM 742 N N . GLU A 1 92 ? -0.325 -6.762 1.285 1.00 92.00 92 GLU A N 1
ATOM 743 C CA . GLU 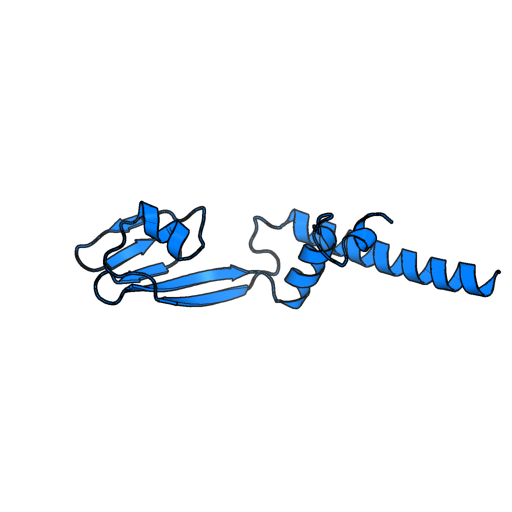A 1 92 ? 0.174 -5.681 0.430 1.00 92.00 92 GLU A CA 1
ATOM 744 C C . GLU A 1 92 ? 1.196 -6.224 -0.567 1.00 92.00 92 GLU A C 1
ATOM 746 O O . GLU A 1 92 ? 1.835 -7.256 -0.338 1.00 92.00 92 GLU A O 1
ATOM 751 N N . TRP A 1 93 ? 1.339 -5.545 -1.703 1.00 94.38 93 TRP A N 1
ATOM 752 C CA . TRP A 1 93 ? 2.437 -5.841 -2.611 1.00 94.38 93 TRP A CA 1
ATOM 753 C C . TRP A 1 93 ? 3.777 -5.434 -1.979 1.00 94.38 93 TRP A C 1
ATOM 755 O O . TRP A 1 93 ? 3.832 -4.496 -1.186 1.00 94.38 93 TRP A O 1
ATOM 765 N N . PRO A 1 94 ? 4.888 -6.103 -2.329 1.00 93.06 94 PRO A N 1
ATOM 766 C CA . PRO A 1 94 ? 6.216 -5.623 -1.988 1.00 93.06 94 PRO A CA 1
ATOM 767 C C . PRO A 1 94 ? 6.434 -4.203 -2.508 1.00 93.06 94 PRO A C 1
ATOM 769 O O . PRO A 1 94 ? 5.991 -3.869 -3.608 1.00 93.06 94 PRO A O 1
ATOM 772 N N . ALA A 1 95 ? 7.226 -3.413 -1.783 1.00 91.75 95 ALA A N 1
ATOM 773 C CA . ALA A 1 95 ? 7.443 -1.995 -2.078 1.00 91.75 95 ALA A CA 1
ATOM 774 C C . ALA A 1 95 ? 7.892 -1.696 -3.525 1.00 91.75 95 ALA A C 1
ATOM 776 O O . ALA A 1 95 ? 7.623 -0.620 -4.049 1.00 91.75 95 ALA A O 1
ATOM 777 N N . TYR A 1 96 ? 8.598 -2.618 -4.190 1.00 91.19 96 TYR A N 1
ATOM 778 C CA . TYR A 1 96 ? 9.001 -2.435 -5.588 1.00 91.19 96 TYR A CA 1
ATOM 779 C C . TYR A 1 96 ? 7.842 -2.631 -6.574 1.00 91.19 96 TYR A C 1
ATOM 781 O O . TYR A 1 96 ? 7.765 -1.894 -7.551 1.00 91.19 96 TYR A O 1
ATOM 789 N N . ILE A 1 97 ? 6.935 -3.583 -6.323 1.00 92.62 97 ILE A N 1
ATOM 790 C CA . ILE A 1 97 ? 5.726 -3.765 -7.140 1.00 92.62 97 ILE A CA 1
ATOM 791 C C . ILE A 1 97 ? 4.796 -2.578 -6.922 1.00 92.62 97 ILE A C 1
ATOM 793 O O . ILE A 1 97 ? 4.325 -2.006 -7.897 1.00 92.62 97 ILE A O 1
ATOM 797 N N . GLU A 1 98 ? 4.612 -2.176 -5.662 1.00 91.94 98 GLU A N 1
ATOM 798 C CA . GLU A 1 98 ? 3.784 -1.031 -5.278 1.00 91.94 98 GLU A CA 1
ATOM 799 C C . GLU A 1 98 ? 4.219 0.245 -6.013 1.00 91.94 98 GLU A C 1
ATOM 801 O O . GLU A 1 98 ? 3.425 0.838 -6.735 1.00 91.94 98 GLU A O 1
ATOM 806 N N . LYS A 1 99 ? 5.518 0.577 -5.996 1.00 91.38 99 LYS A N 1
ATOM 807 C CA . LYS A 1 99 ? 6.062 1.725 -6.746 1.00 91.38 99 LYS A CA 1
ATOM 808 C C . LYS A 1 99 ? 5.814 1.658 -8.255 1.00 91.38 99 LYS A C 1
ATOM 810 O O . LYS A 1 99 ? 5.592 2.690 -8.886 1.00 91.38 99 LYS A O 1
ATOM 815 N N . LEU A 1 100 ? 5.900 0.470 -8.855 1.00 91.50 100 LEU A N 1
ATOM 816 C CA . LEU A 1 100 ? 5.666 0.298 -10.292 1.00 91.50 100 LEU A CA 1
ATOM 817 C C . LEU A 1 100 ? 4.180 0.463 -10.639 1.00 91.50 100 LEU A C 1
ATOM 819 O O . LEU A 1 100 ? 3.851 1.074 -11.655 1.00 91.50 100 LEU A O 1
ATOM 823 N N . THR A 1 101 ? 3.281 -0.045 -9.795 1.00 91.88 101 THR A N 1
ATOM 824 C CA . THR A 1 101 ? 1.834 0.138 -9.964 1.00 91.88 101 THR A CA 1
ATOM 825 C C . THR A 1 101 ? 1.384 1.570 -9.667 1.00 91.88 101 THR A C 1
ATOM 827 O O . THR A 1 101 ? 0.501 2.084 -10.357 1.00 91.88 101 THR A O 1
ATOM 830 N N . ASP A 1 102 ? 2.029 2.252 -8.720 1.00 90.62 102 ASP A N 1
ATOM 831 C CA . ASP A 1 102 ? 1.804 3.673 -8.438 1.00 90.62 102 ASP A CA 1
ATOM 832 C C . ASP A 1 102 ? 2.197 4.532 -9.638 1.00 90.62 102 ASP A C 1
ATOM 834 O O . ASP A 1 102 ? 1.438 5.406 -10.049 1.00 90.62 102 ASP A O 1
ATOM 838 N N . LEU A 1 103 ? 3.343 4.242 -10.266 1.00 90.00 103 LEU A N 1
ATOM 839 C CA . LEU A 1 103 ? 3.738 4.913 -11.502 1.00 90.00 103 LEU A CA 1
ATOM 840 C C . LEU A 1 103 ? 2.667 4.729 -12.589 1.00 90.00 103 LEU A C 1
ATOM 842 O O . LEU A 1 103 ? 2.189 5.724 -13.130 1.00 90.00 103 LEU A O 1
ATOM 846 N N . HIS A 1 104 ? 2.222 3.489 -12.832 1.00 89.69 104 HIS A N 1
ATOM 847 C CA . HIS A 1 104 ? 1.181 3.163 -13.819 1.00 89.69 104 HIS A CA 1
ATOM 848 C C . HIS A 1 104 ? -0.144 3.905 -13.573 1.00 89.69 104 HIS A C 1
ATOM 850 O O . HIS A 1 104 ? -0.859 4.230 -14.518 1.00 89.69 104 HIS A O 1
ATOM 856 N N . THR A 1 105 ? -0.482 4.186 -12.313 1.00 88.81 105 THR A N 1
ATOM 857 C CA . THR A 1 105 ? -1.731 4.865 -11.918 1.00 88.81 105 THR A CA 1
ATOM 858 C C . THR A 1 105 ? -1.550 6.339 -11.554 1.00 88.81 105 THR A C 1
ATOM 860 O O . THR A 1 105 ? -2.502 6.980 -11.101 1.00 88.81 105 THR A O 1
ATOM 863 N N . SER A 1 106 ? -0.356 6.892 -11.782 1.00 90.44 106 SER A N 1
ATOM 864 C CA . SER A 1 106 ? -0.042 8.282 -11.462 1.00 90.44 106 SER A CA 1
ATOM 865 C C . SER A 1 106 ? -0.963 9.271 -12.184 1.00 90.44 106 SER A C 1
ATOM 867 O O . SER A 1 106 ? -1.357 9.096 -13.342 1.00 90.44 106 SER A O 1
ATOM 869 N N . ARG A 1 107 ? -1.343 10.317 -11.452 1.00 89.81 107 ARG A N 1
ATOM 870 C CA . ARG A 1 107 ? -2.257 11.389 -11.860 1.00 89.81 107 ARG A CA 1
ATOM 871 C C . ARG A 1 107 ? -1.456 12.644 -12.172 1.00 89.81 107 AR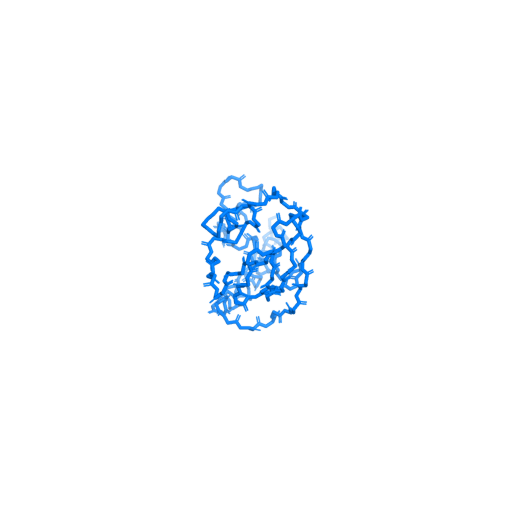G A C 1
ATOM 873 O O . ARG A 1 107 ? -0.314 12.764 -11.764 1.00 89.81 107 ARG A O 1
ATOM 880 N N . THR A 1 108 ? -2.070 13.640 -12.805 1.00 89.56 108 THR A N 1
ATOM 881 C CA . THR A 1 108 ? -1.406 14.909 -13.178 1.00 89.56 108 THR A CA 1
ATOM 882 C C . THR A 1 108 ? -0.771 15.684 -12.017 1.00 89.56 108 THR A C 1
ATOM 884 O O . THR A 1 108 ? 0.086 16.530 -12.255 1.00 89.56 108 THR A O 1
ATOM 887 N N . ALA A 1 109 ? -1.176 15.413 -10.774 1.00 91.38 109 ALA A N 1
ATOM 888 C CA . ALA A 1 109 ? -0.561 15.980 -9.575 1.00 91.38 109 ALA A CA 1
ATOM 889 C C . ALA A 1 109 ? 0.775 15.308 -9.193 1.00 91.38 109 ALA A C 1
ATOM 891 O O . ALA A 1 109 ? 1.538 15.871 -8.411 1.00 91.38 109 ALA A O 1
ATOM 892 N N . ASP A 1 110 ? 1.057 14.118 -9.724 1.00 90.19 110 ASP A N 1
ATOM 893 C CA . ASP A 1 110 ? 2.237 13.327 -9.395 1.00 90.19 110 ASP A CA 1
ATOM 894 C C . ASP A 1 110 ? 3.412 13.705 -10.323 1.00 90.19 110 ASP A C 1
ATOM 896 O O . ASP A 1 110 ? 3.224 13.823 -11.535 1.00 90.19 110 ASP A O 1
ATOM 900 N N . PRO A 1 111 ? 4.655 13.850 -9.819 1.00 88.56 111 PRO A N 1
ATOM 901 C CA . PRO A 1 111 ? 5.778 14.368 -10.611 1.00 88.56 111 PRO A CA 1
ATOM 902 C C . PRO A 1 111 ? 6.097 13.587 -11.892 1.00 88.56 111 PRO A C 1
ATOM 904 O O . PRO A 1 111 ? 6.607 14.158 -12.850 1.00 88.56 111 PRO A O 1
ATOM 907 N N . LEU A 1 112 ? 5.820 12.280 -11.908 1.00 87.19 112 LEU A N 1
ATOM 908 C CA . LEU A 1 112 ? 6.147 11.378 -13.014 1.00 87.19 112 LEU A CA 1
ATOM 909 C C . LEU A 1 112 ? 4.939 11.029 -13.897 1.00 87.19 112 LEU A C 1
ATOM 911 O O . LEU A 1 112 ? 5.043 10.121 -14.714 1.00 87.19 112 LEU A O 1
ATOM 915 N N . PHE A 1 113 ? 3.820 11.758 -13.798 1.00 87.81 113 PHE A N 1
ATOM 916 C CA . PHE A 1 113 ? 2.591 11.458 -14.554 1.00 87.81 113 PHE A CA 1
ATOM 917 C C . PHE A 1 113 ? 2.781 11.404 -16.073 1.00 87.81 113 PHE A C 1
ATOM 919 O O . PHE A 1 113 ? 2.083 10.675 -16.774 1.00 87.81 113 PHE A O 1
ATOM 926 N N . PHE A 1 114 ? 3.734 12.177 -16.602 1.00 84.94 114 PHE A N 1
ATOM 927 C CA . PHE A 1 114 ? 4.043 12.213 -18.030 1.00 84.94 114 PHE A CA 1
ATOM 928 C C . PHE A 1 114 ? 4.584 10.869 -18.542 1.00 84.94 114 PHE A C 1
ATOM 930 O O . PHE A 1 114 ? 4.567 10.624 -19.745 1.00 84.94 114 PHE A O 1
ATOM 937 N N . MET A 1 115 ? 5.002 9.973 -17.639 1.00 83.81 115 MET A N 1
ATOM 938 C CA . MET A 1 115 ? 5.333 8.588 -17.961 1.00 83.81 115 MET A CA 1
ATOM 939 C C . MET A 1 115 ? 4.097 7.721 -18.281 1.00 83.81 115 MET A C 1
ATOM 941 O O . MET A 1 115 ? 4.241 6.593 -18.722 1.00 83.81 115 MET A O 1
ATOM 945 N N . ASN A 1 116 ? 2.872 8.210 -18.107 1.00 83.44 116 ASN A N 1
ATOM 946 C CA . ASN A 1 116 ? 1.664 7.453 -18.465 1.00 83.44 116 ASN A CA 1
ATOM 947 C C . ASN A 1 116 ? 1.054 7.882 -19.806 1.00 83.44 116 ASN A C 1
ATOM 949 O O . ASN A 1 116 ? 0.031 7.346 -20.216 1.00 83.44 116 ASN A O 1
ATOM 953 N N . VAL A 1 117 ? 1.639 8.884 -20.468 1.00 75.69 117 VAL A N 1
ATOM 954 C CA . VAL A 1 117 ? 1.084 9.510 -21.683 1.00 75.69 117 VAL A CA 1
ATOM 955 C C . VAL A 1 117 ? 1.626 8.869 -22.973 1.00 75.69 117 VAL A C 1
ATOM 957 O O . VAL A 1 117 ? 1.133 9.175 -24.058 1.00 75.69 117 VAL A O 1
ATOM 960 N N . PHE A 1 118 ? 2.631 7.995 -22.868 1.00 60.28 118 PHE A N 1
ATOM 961 C CA . PHE A 1 118 ? 3.297 7.352 -24.005 1.00 60.28 118 PHE A CA 1
ATOM 962 C C . PHE A 1 118 ? 2.778 5.946 -24.287 1.00 60.28 118 PHE A C 1
ATOM 964 O O . PHE A 1 118 ? 2.456 5.228 -23.317 1.00 60.28 118 PHE A O 1
#